Protein AF-A0A564ZDD6-F1 (afdb_monomer_lite)

Secondary structure (DSSP, 8-state):
----------HHHHHHHHTT----TTS-HHHHHHHHHHHHHTS--TTS-HHHHHHHHHHHH--SGGGHHHHHHHHHHHH-

Structure (mmCIF, N/CA/C/O backbone):
data_AF-A0A564ZDD6-F1
#
_entry.id   AF-A0A564ZDD6-F1
#
loop_
_atom_site.group_PDB
_atom_site.id
_atom_site.type_symbol
_atom_site.label_atom_id
_atom_site.label_alt_id
_atom_site.label_comp_id
_atom_site.label_asym_id
_atom_site.label_entity_id
_atom_site.label_seq_id
_atom_site.pdbx_PDB_ins_code
_atom_site.Cartn_x
_atom_site.Cartn_y
_atom_site.Cartn_z
_atom_site.occupancy
_atom_site.B_iso_or_equiv
_atom_site.auth_seq_id
_atom_site.auth_comp_id
_atom_site.auth_asym_id
_atom_site.auth_atom_id
_atom_site.pdbx_PDB_model_num
ATOM 1 N N . MET A 1 1 ? -10.163 -33.176 10.628 1.00 44.53 1 MET A N 1
ATOM 2 C CA . MET A 1 1 ? -9.416 -32.270 11.516 1.00 44.53 1 MET A CA 1
ATOM 3 C C . MET A 1 1 ? -8.374 -31.608 10.649 1.00 44.53 1 MET A C 1
ATOM 5 O O . MET A 1 1 ? -7.383 -32.247 10.350 1.00 44.53 1 MET A O 1
ATOM 9 N N . GLU A 1 2 ? -8.668 -30.411 10.156 1.00 38.16 2 GLU A N 1
ATOM 10 C CA . GLU A 1 2 ? -7.682 -29.508 9.554 1.00 38.16 2 GLU A CA 1
ATOM 11 C C . GLU A 1 2 ? -8.329 -28.126 9.512 1.00 38.16 2 GLU A C 1
ATOM 13 O O . GLU A 1 2 ? -9.003 -27.723 8.569 1.00 38.16 2 GLU A O 1
ATOM 18 N N . GLU A 1 3 ? -8.228 -27.453 10.650 1.00 37.69 3 GLU A N 1
ATOM 19 C CA . GLU A 1 3 ? -8.593 -26.058 10.804 1.00 37.69 3 GLU A CA 1
ATOM 20 C C . GLU A 1 3 ? -7.382 -25.237 10.352 1.00 37.69 3 GLU A C 1
ATOM 22 O O . GLU A 1 3 ? -6.504 -24.898 11.141 1.00 37.69 3 GLU A O 1
ATOM 27 N N . VAL A 1 4 ? -7.302 -24.934 9.055 1.00 45.12 4 VAL A N 1
ATOM 28 C CA . VAL A 1 4 ? -6.340 -23.949 8.526 1.00 45.12 4 VAL A CA 1
ATOM 29 C C . VAL A 1 4 ? -6.934 -22.544 8.703 1.00 45.12 4 VAL A C 1
ATOM 31 O O . VAL A 1 4 ? -7.069 -21.764 7.769 1.00 45.12 4 VAL A O 1
ATOM 34 N N . CYS A 1 5 ? -7.351 -22.237 9.931 1.00 46.34 5 CYS A N 1
ATOM 35 C CA . CYS A 1 5 ? -7.820 -20.921 10.366 1.00 46.34 5 CYS A CA 1
ATOM 36 C C . CYS A 1 5 ? -7.070 -20.559 11.655 1.00 46.34 5 CYS A C 1
ATOM 38 O O . CYS A 1 5 ? -7.639 -20.392 12.727 1.00 46.34 5 CYS A O 1
ATOM 40 N N . GLY A 1 6 ? -5.740 -20.574 11.569 1.00 40.19 6 GLY A N 1
ATOM 41 C CA . GLY A 1 6 ? -4.853 -20.608 12.729 1.00 40.19 6 GLY A CA 1
ATOM 42 C C . GLY A 1 6 ? -3.858 -19.460 12.798 1.00 40.19 6 GLY A C 1
ATOM 43 O O . GLY A 1 6 ? -2.740 -19.678 13.248 1.00 40.19 6 GLY A O 1
ATOM 44 N N . GLN A 1 7 ? -4.211 -18.251 12.363 1.00 49.34 7 GLN A N 1
ATOM 45 C CA . GLN A 1 7 ? -3.480 -17.056 12.784 1.00 49.34 7 GLN A CA 1
ATOM 46 C C . GLN A 1 7 ? -4.488 -15.965 13.134 1.00 49.34 7 GLN A C 1
ATOM 48 O O . GLN A 1 7 ? -4.969 -15.240 12.269 1.00 49.34 7 GLN A O 1
ATOM 53 N N . ASN A 1 8 ? -4.792 -15.838 14.428 1.00 50.97 8 ASN A N 1
ATOM 54 C CA . ASN A 1 8 ? -5.393 -14.634 14.997 1.00 50.97 8 ASN A CA 1
ATOM 55 C C . ASN A 1 8 ? -4.405 -13.471 14.809 1.00 50.97 8 ASN A C 1
ATOM 57 O O . ASN A 1 8 ? -3.685 -13.087 15.733 1.00 50.97 8 ASN A O 1
ATOM 61 N N . PHE A 1 9 ? -4.301 -12.940 13.592 1.00 63.06 9 PHE A N 1
ATOM 62 C CA . PHE A 1 9 ? -3.581 -11.706 13.347 1.00 63.06 9 PHE A CA 1
ATOM 63 C C . PHE A 1 9 ? -4.345 -10.607 14.072 1.00 63.06 9 PHE A C 1
ATOM 65 O O . PHE A 1 9 ? -5.487 -10.302 13.735 1.00 63.06 9 PHE A O 1
ATOM 72 N N . SER A 1 10 ? -3.726 -10.014 15.093 1.00 83.44 10 SER A N 1
ATOM 73 C CA . SER A 1 10 ? -4.258 -8.780 15.658 1.00 83.44 10 SER A CA 1
ATOM 74 C C . SER A 1 10 ? -4.446 -7.764 14.529 1.00 83.44 10 SER A C 1
ATOM 76 O O . SER A 1 10 ? -3.687 -7.760 13.556 1.00 83.44 10 SER A O 1
ATOM 78 N N . LEU A 1 11 ? -5.432 -6.876 14.658 1.00 83.06 11 LEU A N 1
ATOM 79 C CA . LEU A 1 11 ? -5.681 -5.837 13.654 1.00 83.06 11 LEU A CA 1
ATOM 80 C C . LEU A 1 11 ? -4.416 -5.011 13.361 1.00 83.06 11 LEU A C 1
ATOM 82 O O . LEU A 1 11 ? -4.161 -4.618 12.227 1.00 83.06 11 LEU A O 1
ATOM 86 N N . PHE A 1 12 ? -3.586 -4.817 14.388 1.00 84.56 12 PHE A N 1
ATOM 87 C CA . PHE A 1 12 ? -2.254 -4.243 14.257 1.00 84.56 12 PHE A CA 1
ATOM 88 C C . PHE A 1 12 ? -1.346 -5.061 13.331 1.00 84.56 12 PHE A C 1
ATOM 90 O O . PHE A 1 12 ? -0.751 -4.493 12.424 1.00 84.56 12 PHE A O 1
ATOM 97 N N . ASN A 1 13 ? -1.243 -6.378 13.526 1.00 86.62 13 ASN A N 1
ATOM 98 C CA . ASN A 1 13 ? -0.374 -7.234 12.718 1.00 86.62 13 ASN A CA 1
ATOM 99 C C . ASN A 1 13 ? -0.853 -7.312 11.257 1.00 86.62 13 ASN A C 1
ATOM 101 O O . ASN A 1 13 ? -0.037 -7.276 10.342 1.00 86.62 13 ASN A O 1
ATOM 105 N N . ALA A 1 14 ? -2.171 -7.339 11.030 1.00 85.69 14 ALA A N 1
ATOM 106 C CA . ALA A 1 14 ? -2.745 -7.285 9.685 1.00 85.69 14 ALA A CA 1
ATOM 107 C C . ALA A 1 14 ? -2.376 -5.973 8.963 1.00 85.69 14 ALA A C 1
ATOM 109 O O . ALA A 1 14 ? -1.850 -6.001 7.850 1.00 85.69 14 ALA A O 1
ATOM 110 N N . ARG A 1 15 ? -2.540 -4.826 9.637 1.00 87.94 15 ARG A N 1
ATOM 111 C CA . ARG A 1 15 ? -2.124 -3.512 9.115 1.00 87.94 15 ARG A CA 1
ATOM 112 C C . ARG A 1 15 ? -0.614 -3.442 8.889 1.00 87.94 15 ARG A C 1
ATOM 114 O O . ARG A 1 15 ? -0.169 -3.040 7.823 1.00 87.94 15 ARG A O 1
ATOM 121 N N . PHE A 1 16 ? 0.184 -3.881 9.859 1.00 87.94 16 PHE A N 1
ATOM 122 C CA . PHE A 1 16 ? 1.641 -3.873 9.750 1.00 87.94 16 PHE A CA 1
ATOM 123 C C . PHE A 1 16 ? 2.138 -4.729 8.580 1.00 87.94 16 PHE A C 1
ATOM 125 O O . PHE A 1 16 ? 3.083 -4.347 7.896 1.00 87.94 16 PHE A O 1
ATOM 132 N N . ASN A 1 17 ? 1.489 -5.861 8.303 1.00 88.62 17 ASN A N 1
ATOM 133 C CA . ASN A 1 17 ? 1.839 -6.691 7.154 1.00 88.62 17 ASN A CA 1
ATOM 134 C C . ASN A 1 17 ? 1.528 -6.019 5.810 1.00 88.62 17 ASN A C 1
ATOM 136 O O . ASN A 1 17 ? 2.272 -6.247 4.862 1.00 88.62 17 ASN A O 1
ATOM 140 N N . CYS A 1 18 ? 0.522 -5.144 5.725 1.00 89.81 18 CYS A N 1
ATOM 141 C CA . CYS A 1 18 ? 0.260 -4.376 4.502 1.00 89.81 18 CYS A CA 1
ATOM 142 C C . CYS A 1 18 ? 1.408 -3.415 4.163 1.00 89.81 18 CYS A C 1
ATOM 144 O O . CYS A 1 18 ? 1.708 -3.206 2.994 1.00 89.81 18 CYS A O 1
ATOM 146 N N . LEU A 1 19 ? 2.112 -2.900 5.176 1.00 90.62 19 LEU A N 1
ATOM 147 C CA . LEU A 1 19 ? 3.285 -2.033 4.996 1.00 90.62 19 LEU A CA 1
ATOM 148 C C . LEU A 1 19 ? 4.520 -2.772 4.462 1.00 90.62 19 LEU A C 1
ATOM 150 O O . LEU A 1 19 ? 5.526 -2.148 4.135 1.00 90.62 19 LEU A O 1
ATOM 154 N N . LYS A 1 20 ? 4.472 -4.108 4.407 1.00 89.88 20 LYS A N 1
ATOM 155 C CA . LYS A 1 20 ? 5.519 -4.937 3.798 1.00 89.88 20 LYS A CA 1
ATOM 156 C C . LYS A 1 20 ? 5.271 -5.188 2.312 1.00 89.88 20 LYS A C 1
ATOM 158 O O . LYS A 1 20 ? 6.087 -5.860 1.686 1.00 89.88 20 LYS A O 1
ATOM 163 N N . LEU A 1 21 ? 4.158 -4.704 1.756 1.00 88.94 21 LEU A N 1
ATOM 164 C CA . LEU A 1 21 ? 3.911 -4.764 0.322 1.00 88.94 21 LEU A CA 1
ATOM 165 C C . LEU A 1 21 ? 4.919 -3.850 -0.383 1.00 88.94 21 LEU A C 1
ATOM 167 O O . LEU A 1 21 ? 4.955 -2.655 -0.112 1.00 88.94 21 LEU A O 1
ATOM 171 N N . VAL A 1 22 ? 5.731 -4.409 -1.277 1.00 88.81 22 VAL A N 1
ATOM 172 C CA . VAL A 1 22 ? 6.756 -3.681 -2.039 1.00 88.81 22 VAL A CA 1
ATOM 173 C C . VAL A 1 22 ? 6.503 -3.892 -3.525 1.00 88.81 22 VAL A C 1
ATOM 175 O O . VAL A 1 22 ? 6.185 -5.007 -3.941 1.00 88.81 22 VAL A O 1
ATOM 178 N N . ILE A 1 23 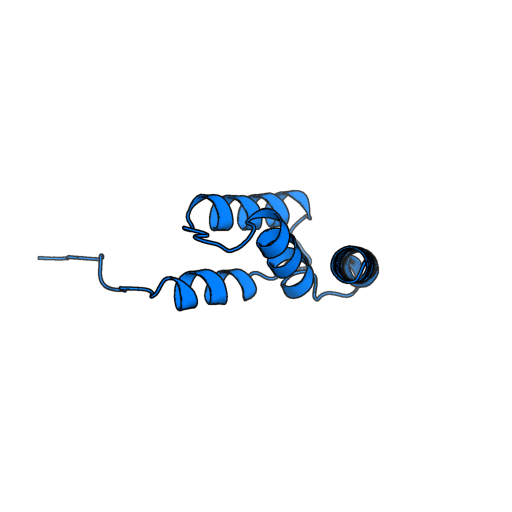? 6.630 -2.826 -4.318 1.00 88.25 23 ILE A N 1
ATOM 179 C CA . ILE A 1 23 ? 6.564 -2.926 -5.777 1.00 88.25 23 ILE A CA 1
ATOM 180 C C . ILE A 1 23 ? 7.878 -3.516 -6.303 1.00 88.25 23 ILE A C 1
ATOM 182 O O . ILE A 1 23 ? 8.968 -3.033 -5.985 1.00 88.25 23 ILE A O 1
ATOM 186 N N . TRP A 1 24 ? 7.777 -4.584 -7.088 1.00 82.94 24 TRP A N 1
ATOM 187 C CA . TRP A 1 24 ? 8.925 -5.201 -7.750 1.00 82.94 24 TRP A CA 1
ATOM 188 C C . TRP A 1 24 ? 9.176 -4.535 -9.108 1.00 82.94 24 TRP A C 1
ATOM 190 O O . TRP A 1 24 ? 8.290 -3.889 -9.660 1.00 82.94 24 TRP A O 1
ATOM 200 N N . LEU A 1 25 ? 10.395 -4.660 -9.642 1.00 74.69 25 LEU A N 1
ATOM 201 C CA . LEU A 1 25 ? 10.811 -3.983 -10.883 1.00 74.69 25 LEU A CA 1
ATOM 202 C C . LEU A 1 25 ? 9.993 -4.393 -12.122 1.00 74.69 25 LEU A C 1
ATOM 204 O O . LEU A 1 25 ? 9.957 -3.646 -13.095 1.00 74.69 25 LEU A O 1
ATOM 208 N N . ASP A 1 26 ? 9.380 -5.572 -12.093 1.00 81.81 26 ASP A N 1
ATOM 209 C CA . ASP A 1 26 ? 8.566 -6.168 -13.153 1.00 81.81 26 ASP A CA 1
ATOM 210 C C . ASP A 1 26 ? 7.053 -5.990 -12.947 1.00 81.81 26 ASP A C 1
ATOM 212 O O . ASP A 1 26 ? 6.276 -6.331 -13.836 1.00 81.81 26 ASP A O 1
ATOM 216 N N . VAL A 1 27 ? 6.638 -5.443 -11.803 1.00 82.88 27 VAL A N 1
ATOM 217 C CA . VAL A 1 27 ? 5.234 -5.185 -11.468 1.00 82.88 27 VAL A CA 1
ATOM 218 C C . VAL A 1 27 ? 4.897 -3.744 -11.826 1.00 82.88 27 VAL A C 1
ATOM 220 O O . VAL A 1 27 ? 5.604 -2.810 -11.435 1.00 82.88 27 VAL A O 1
ATOM 223 N N . ASP A 1 28 ? 3.809 -3.547 -12.567 1.00 87.81 28 ASP A N 1
ATOM 224 C CA . ASP A 1 28 ? 3.346 -2.203 -12.877 1.00 87.81 28 ASP A CA 1
ATOM 225 C C . ASP A 1 28 ? 2.630 -1.545 -11.682 1.00 87.81 28 ASP A C 1
ATOM 227 O O . ASP A 1 28 ? 2.254 -2.172 -10.687 1.00 87.81 28 ASP A O 1
ATOM 231 N N . LEU A 1 29 ? 2.463 -0.225 -11.762 1.00 88.19 29 LEU A N 1
ATOM 232 C CA . LEU A 1 29 ? 1.849 0.544 -10.684 1.00 88.19 29 LEU A CA 1
ATOM 233 C C . LEU A 1 29 ? 0.369 0.193 -10.474 1.00 88.19 29 LEU A C 1
ATOM 235 O O . LEU A 1 29 ? -0.123 0.333 -9.355 1.00 88.19 29 LEU A O 1
ATOM 239 N N . PHE A 1 30 ? -0.343 -0.231 -11.522 1.00 90.12 30 PHE A N 1
ATOM 240 C CA . PHE A 1 30 ? -1.766 -0.555 -11.442 1.00 90.12 30 PHE A CA 1
ATOM 241 C C . PHE A 1 30 ? -1.987 -1.864 -10.690 1.00 90.12 30 PHE A C 1
ATOM 243 O O . PHE A 1 30 ? -2.851 -1.912 -9.815 1.00 90.12 30 PHE A O 1
ATOM 250 N N . ASP A 1 31 ? -1.170 -2.879 -10.956 1.00 91.44 31 ASP A N 1
ATOM 251 C CA . ASP A 1 31 ? -1.192 -4.155 -10.247 1.00 91.44 31 ASP A CA 1
ATOM 252 C C . ASP A 1 31 ? -0.824 -3.967 -8.772 1.00 91.44 31 ASP A C 1
ATOM 254 O O . ASP A 1 31 ? -1.516 -4.465 -7.877 1.00 91.44 31 ASP A O 1
ATOM 258 N N . PHE A 1 32 ? 0.211 -3.169 -8.493 1.00 91.00 32 PHE A N 1
ATOM 259 C CA . PHE A 1 32 ? 0.570 -2.809 -7.122 1.00 91.00 32 PHE A CA 1
ATOM 260 C C . PHE A 1 32 ? -0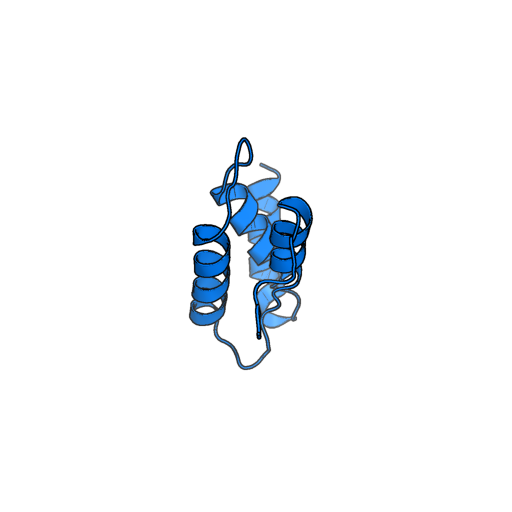.568 -2.060 -6.408 1.00 91.00 32 PHE A C 1
ATOM 262 O O . PHE A 1 32 ? -0.923 -2.401 -5.277 1.00 91.00 32 PHE A O 1
ATOM 269 N N . ALA A 1 33 ? -1.179 -1.074 -7.073 1.00 91.25 33 ALA A N 1
ATOM 270 C CA . ALA A 1 33 ? -2.308 -0.321 -6.537 1.00 91.25 33 ALA A CA 1
ATOM 271 C C . ALA A 1 33 ? -3.530 -1.212 -6.279 1.00 91.25 33 ALA A C 1
ATOM 273 O O . ALA A 1 33 ? -4.184 -1.077 -5.245 1.00 91.25 33 ALA A O 1
ATOM 274 N N . GLY A 1 34 ? -3.813 -2.148 -7.186 1.00 91.44 34 GLY A N 1
ATOM 275 C CA . GLY A 1 34 ? -4.860 -3.152 -7.029 1.00 91.44 34 GLY A CA 1
ATOM 276 C C . GLY A 1 34 ? -4.625 -4.024 -5.797 1.00 91.44 34 GLY A C 1
ATOM 277 O O . GLY A 1 34 ? -5.538 -4.196 -4.991 1.00 91.44 34 GLY A O 1
ATOM 278 N N . GLY A 1 35 ? -3.391 -4.494 -5.594 1.00 89.75 35 GLY A N 1
ATOM 279 C CA . GLY A 1 35 ? -3.003 -5.250 -4.401 1.00 89.75 35 GLY A CA 1
ATOM 280 C C . GLY A 1 35 ? -3.149 -4.448 -3.104 1.00 89.75 35 GLY A C 1
ATOM 281 O O . GLY A 1 35 ? -3.708 -4.948 -2.128 1.00 89.75 35 GLY A O 1
ATOM 282 N N . ALA A 1 36 ? -2.704 -3.188 -3.093 1.00 89.12 36 ALA A N 1
ATOM 283 C CA . ALA A 1 36 ? -2.840 -2.300 -1.938 1.00 89.12 36 ALA A CA 1
ATOM 284 C C . ALA A 1 36 ? -4.312 -2.011 -1.591 1.00 89.12 36 ALA A C 1
ATOM 286 O O . ALA A 1 36 ? -4.687 -2.052 -0.417 1.00 89.12 36 ALA A O 1
ATOM 287 N N . ASN A 1 37 ? -5.148 -1.760 -2.604 1.00 89.38 37 ASN A N 1
ATOM 288 C CA . ASN A 1 37 ? -6.584 -1.536 -2.435 1.00 89.38 37 ASN A CA 1
ATOM 289 C C . ASN A 1 37 ? -7.280 -2.789 -1.908 1.00 89.38 37 ASN A C 1
ATOM 291 O O . ASN A 1 37 ? -7.982 -2.706 -0.908 1.00 89.38 37 ASN A O 1
ATOM 295 N N . PHE A 1 38 ? -7.003 -3.953 -2.501 1.00 89.44 38 PHE A N 1
ATOM 296 C CA . PHE A 1 38 ? -7.562 -5.223 -2.046 1.00 89.44 38 PHE A CA 1
ATOM 297 C C . PHE A 1 38 ? -7.211 -5.511 -0.581 1.00 89.44 38 PHE A C 1
ATOM 299 O O . PHE A 1 38 ? -8.078 -5.879 0.207 1.00 89.44 38 PHE A O 1
ATOM 306 N N . LEU A 1 39 ? -5.953 -5.293 -0.181 1.00 87.31 39 LEU A N 1
ATOM 307 C CA . LEU A 1 39 ? -5.552 -5.432 1.219 1.00 87.31 39 LEU A CA 1
ATOM 308 C C . LEU A 1 39 ? -6.325 -4.468 2.125 1.00 87.31 39 LEU A C 1
ATOM 310 O O . LEU A 1 39 ? -6.786 -4.884 3.186 1.00 87.31 39 LEU A O 1
ATOM 314 N N . CYS A 1 40 ? -6.519 -3.216 1.710 1.00 86.81 40 CYS A N 1
ATOM 315 C CA . CYS A 1 40 ? -7.305 -2.254 2.479 1.00 86.81 40 CYS A CA 1
ATOM 316 C C . CYS A 1 40 ? -8.772 -2.670 2.609 1.00 86.81 40 CYS A C 1
ATOM 318 O O . CYS A 1 40 ? -9.285 -2.664 3.722 1.00 86.81 40 CYS A O 1
ATOM 320 N N . ASP A 1 41 ? -9.412 -3.118 1.531 1.00 87.19 41 ASP A N 1
ATOM 321 C CA . ASP A 1 41 ? -10.818 -3.547 1.539 1.00 87.19 41 ASP A CA 1
ATOM 322 C C . ASP A 1 41 ? -11.073 -4.717 2.510 1.00 87.19 41 ASP A C 1
ATOM 324 O O . ASP A 1 41 ? -12.183 -4.900 3.011 1.00 87.19 41 ASP A O 1
ATOM 328 N N . THR A 1 42 ? -10.035 -5.506 2.815 1.00 85.44 42 THR A N 1
ATOM 329 C CA . THR A 1 42 ? -10.107 -6.616 3.781 1.00 85.44 42 THR A CA 1
ATOM 330 C C . THR A 1 42 ? -9.858 -6.208 5.240 1.00 85.44 42 THR A C 1
ATOM 332 O O . THR A 1 42 ? -10.035 -7.029 6.146 1.00 85.44 42 THR A O 1
ATOM 335 N 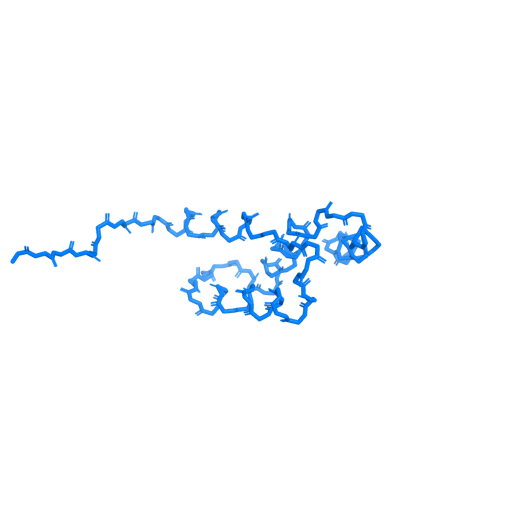N . LEU A 1 43 ? -9.454 -4.961 5.507 1.00 84.31 43 LEU A N 1
ATOM 336 C CA . LEU A 1 43 ? -9.102 -4.474 6.842 1.00 84.31 43 LEU A CA 1
ATOM 337 C C . LEU A 1 43 ? -10.233 -3.676 7.499 1.00 84.31 43 LEU A C 1
ATOM 339 O O . LEU A 1 43 ? -10.927 -2.881 6.879 1.00 84.31 43 LEU A O 1
ATOM 343 N N . ASN A 1 44 ? -10.348 -3.800 8.823 1.00 80.94 44 ASN A N 1
ATOM 344 C CA . ASN A 1 44 ? -11.128 -2.854 9.618 1.00 80.94 44 ASN A CA 1
ATOM 345 C C . ASN A 1 44 ? -10.251 -1.650 9.995 1.00 80.94 44 ASN A C 1
ATOM 347 O O . ASN A 1 44 ? -9.203 -1.809 10.628 1.00 80.94 44 ASN A O 1
ATOM 351 N N . PHE A 1 45 ? -10.678 -0.435 9.664 1.00 78.19 45 PHE A N 1
ATOM 352 C CA . PHE A 1 45 ? -9.919 0.783 9.950 1.00 78.19 45 PHE A CA 1
ATOM 353 C C . PHE A 1 45 ? -10.253 1.439 11.296 1.00 78.19 45 PHE A C 1
ATOM 355 O O . PHE A 1 45 ? -9.390 2.097 11.886 1.00 78.19 45 PHE A O 1
ATOM 362 N N . GLY A 1 46 ? -11.413 1.155 11.890 1.00 80.38 46 GLY A N 1
ATOM 363 C CA . GLY A 1 46 ? -11.835 1.795 13.137 1.00 80.38 46 GLY A CA 1
ATOM 364 C C . GLY A 1 46 ? -11.822 3.322 13.003 1.00 80.38 46 GLY A C 1
ATOM 365 O O . GLY A 1 46 ? -12.523 3.871 12.164 1.00 80.38 46 GLY A O 1
ATOM 366 N N . THR A 1 47 ? -11.011 4.006 13.814 1.00 77.00 47 THR A N 1
ATOM 367 C CA . THR A 1 47 ? -10.821 5.468 13.750 1.00 77.00 47 THR A CA 1
ATOM 368 C C . THR A 1 47 ? -9.745 5.920 12.759 1.00 77.00 47 THR A C 1
ATOM 370 O O . THR A 1 47 ? -9.562 7.120 12.567 1.00 77.00 47 THR A O 1
ATOM 373 N N . LEU A 1 48 ? -8.996 4.990 12.159 1.00 77.62 48 LEU A N 1
ATOM 374 C CA . LEU A 1 48 ? -7.973 5.312 11.169 1.00 77.62 48 LEU A CA 1
ATOM 375 C C . LEU A 1 48 ? -8.654 5.706 9.853 1.00 77.62 48 LEU A C 1
ATOM 377 O O . LEU A 1 48 ? -9.568 5.019 9.407 1.00 77.62 48 LEU A O 1
ATOM 381 N N . ALA A 1 49 ? -8.198 6.774 9.204 1.00 84.06 49 ALA A N 1
ATOM 382 C CA . ALA A 1 49 ? -8.671 7.100 7.865 1.00 84.06 49 ALA A CA 1
ATOM 383 C C . ALA A 1 49 ? -8.060 6.117 6.851 1.00 84.06 49 ALA A C 1
ATOM 385 O O . ALA A 1 49 ? -6.845 6.094 6.658 1.00 84.06 49 ALA A O 1
ATOM 386 N N . GLU A 1 50 ? -8.901 5.305 6.211 1.00 86.88 50 GLU A N 1
ATOM 387 C CA . GLU A 1 50 ? -8.508 4.318 5.192 1.00 86.88 50 GLU A CA 1
ATOM 388 C C . GLU A 1 50 ? -7.664 4.940 4.072 1.00 86.88 50 GLU A C 1
ATOM 390 O O . GLU A 1 50 ? -6.638 4.391 3.678 1.00 86.88 50 GLU A O 1
ATOM 395 N N . GLU A 1 51 ? -8.054 6.126 3.602 1.00 86.12 51 GLU A N 1
ATOM 396 C CA . GLU A 1 51 ? -7.323 6.864 2.572 1.00 86.12 51 GLU A CA 1
ATOM 397 C C . GLU A 1 51 ? -5.899 7.225 3.015 1.00 86.12 51 GLU A C 1
ATOM 399 O O . GLU A 1 51 ? -4.941 6.998 2.279 1.00 86.12 51 GLU A O 1
ATOM 404 N N . GLN A 1 52 ? -5.742 7.689 4.256 1.00 86.81 52 GLN A N 1
ATOM 405 C CA . GLN A 1 52 ? -4.429 7.994 4.823 1.00 86.81 52 GLN A CA 1
ATOM 406 C C . GLN A 1 52 ? -3.577 6.732 4.949 1.00 86.81 52 GLN A C 1
ATOM 408 O O . GLN A 1 52 ? -2.385 6.749 4.652 1.00 86.81 52 GLN A O 1
ATOM 413 N N . PHE A 1 53 ? -4.186 5.606 5.324 1.00 90.12 53 PHE A N 1
ATOM 414 C CA . PHE A 1 53 ? -3.470 4.337 5.395 1.00 90.12 53 PHE A CA 1
ATOM 415 C C . PHE A 1 53 ? -3.024 3.828 4.019 1.00 90.12 53 PHE A C 1
ATOM 417 O O . PHE A 1 53 ? -1.908 3.319 3.901 1.00 90.12 53 PHE A O 1
ATOM 424 N N . ARG A 1 54 ? -3.840 4.018 2.971 1.00 90.56 54 ARG A N 1
ATOM 425 C CA . ARG A 1 54 ? -3.429 3.741 1.588 1.00 90.56 54 ARG A CA 1
ATOM 426 C C . ARG A 1 54 ? -2.173 4.526 1.230 1.00 90.56 54 ARG A C 1
ATOM 428 O O . ARG A 1 54 ? -1.205 3.907 0.798 1.00 90.56 54 ARG A O 1
ATOM 435 N N . TYR A 1 55 ? -2.127 5.836 1.483 1.00 91.50 55 TYR A N 1
ATOM 436 C CA . TYR A 1 55 ? -0.918 6.624 1.211 1.00 91.50 55 TYR A CA 1
ATOM 437 C C . TYR A 1 55 ? 0.323 6.054 1.915 1.00 91.50 55 TYR A C 1
ATOM 439 O O . TYR A 1 55 ? 1.375 5.929 1.287 1.00 91.50 55 TYR A O 1
ATOM 447 N N . VAL A 1 56 ? 0.193 5.593 3.164 1.00 92.25 56 VAL A N 1
ATOM 448 C CA . VAL A 1 56 ? 1.295 4.940 3.893 1.00 92.25 56 VAL A CA 1
ATOM 449 C C . VAL A 1 56 ? 1.736 3.626 3.229 1.00 92.25 56 VAL A C 1
ATOM 451 O O . VAL A 1 56 ? 2.940 3.376 3.130 1.00 92.25 56 VAL A O 1
ATOM 454 N N . ILE A 1 57 ? 0.813 2.794 2.732 1.00 92.94 57 ILE A N 1
ATOM 455 C CA . ILE A 1 57 ? 1.160 1.572 1.978 1.00 92.94 57 ILE A CA 1
ATOM 456 C C . ILE A 1 57 ? 1.938 1.928 0.707 1.00 92.94 57 ILE A C 1
ATOM 458 O O . ILE A 1 57 ? 2.995 1.356 0.454 1.00 92.94 57 ILE A O 1
ATOM 462 N N . PHE A 1 58 ? 1.475 2.910 -0.069 1.00 92.81 58 PHE A N 1
ATOM 463 C CA . PHE A 1 58 ? 2.185 3.325 -1.280 1.00 92.81 58 PHE A CA 1
ATOM 464 C C . PHE A 1 58 ? 3.575 3.887 -0.954 1.00 92.81 58 PHE A C 1
ATOM 466 O O . PHE A 1 58 ? 4.567 3.464 -1.541 1.00 92.81 58 PHE A O 1
ATOM 473 N N . ILE A 1 59 ? 3.696 4.781 0.029 1.00 93.69 59 ILE A N 1
ATOM 474 C CA . ILE A 1 59 ? 4.994 5.354 0.419 1.00 93.69 59 ILE A CA 1
ATOM 475 C C . ILE A 1 59 ? 5.958 4.274 0.925 1.00 93.69 59 ILE A C 1
ATOM 477 O O . ILE A 1 59 ? 7.157 4.346 0.646 1.00 93.69 59 ILE A O 1
ATOM 481 N N . SER A 1 60 ? 5.458 3.285 1.672 1.00 93.19 60 SER A N 1
ATOM 482 C CA . SER A 1 60 ? 6.279 2.180 2.179 1.00 93.19 60 SER A CA 1
ATOM 483 C C . SER A 1 60 ? 6.664 1.172 1.096 1.00 93.19 60 SER A C 1
ATOM 485 O O . SER A 1 60 ? 7.770 0.637 1.167 1.00 93.19 60 SER A O 1
ATOM 487 N N . GLY A 1 61 ? 5.820 0.956 0.085 1.00 92.69 61 GLY A N 1
ATOM 488 C CA . GLY A 1 61 ? 6.059 -0.029 -0.968 1.00 92.69 61 GLY A CA 1
ATOM 489 C C . GLY A 1 61 ? 6.826 0.473 -2.190 1.00 92.69 61 GLY A C 1
ATOM 490 O O . GLY A 1 61 ? 7.503 -0.322 -2.840 1.00 92.69 61 GLY A O 1
ATOM 491 N N . LEU A 1 62 ? 6.794 1.776 -2.488 1.00 93.06 62 LEU A N 1
ATOM 492 C CA . LEU A 1 62 ? 7.503 2.399 -3.619 1.00 93.06 62 LEU A CA 1
ATOM 493 C C . LEU A 1 62 ? 9.000 2.631 -3.315 1.00 93.06 62 LEU A C 1
ATOM 495 O O . LEU A 1 62 ? 9.480 3.765 -3.266 1.00 93.06 62 LEU A O 1
ATOM 499 N N . GLN A 1 63 ? 9.750 1.558 -3.055 1.00 88.12 63 GLN A N 1
ATOM 500 C CA . GLN A 1 63 ? 11.138 1.644 -2.572 1.00 88.12 63 GLN A CA 1
ATOM 501 C C . GLN A 1 63 ? 12.200 1.705 -3.677 1.00 88.12 63 GLN A C 1
ATOM 503 O O . GLN A 1 63 ? 13.316 2.148 -3.412 1.00 88.12 63 GLN A O 1
ATOM 508 N N . THR A 1 64 ? 11.893 1.259 -4.896 1.00 87.44 64 THR A N 1
ATOM 509 C CA . THR A 1 64 ? 12.874 1.200 -5.991 1.00 87.44 64 THR A CA 1
ATOM 510 C C . THR A 1 64 ? 13.040 2.550 -6.694 1.00 87.44 64 THR A C 1
ATOM 512 O O . THR A 1 64 ? 12.079 3.312 -6.805 1.00 87.44 64 THR A O 1
ATOM 515 N N . GLU A 1 65 ? 14.227 2.796 -7.261 1.00 88.44 65 GLU A N 1
ATOM 516 C CA . GLU A 1 65 ? 14.607 4.045 -7.951 1.00 88.44 65 GLU A CA 1
ATOM 517 C C . GLU A 1 65 ? 13.534 4.645 -8.887 1.00 88.44 65 GLU A C 1
ATOM 519 O O . GLU A 1 65 ? 13.259 5.840 -8.762 1.00 88.44 65 GLU A O 1
ATOM 524 N N . PRO A 1 66 ? 12.849 3.874 -9.763 1.00 89.88 66 PRO A N 1
ATOM 525 C CA . PRO A 1 66 ? 11.853 4.438 -10.681 1.00 89.88 66 PRO A CA 1
ATOM 526 C C . PRO A 1 66 ? 10.675 5.138 -9.990 1.00 89.88 66 PRO A C 1
ATOM 528 O O . PRO A 1 66 ? 10.054 6.026 -10.571 1.00 89.88 66 PRO A O 1
ATOM 531 N N . TRP A 1 67 ? 10.369 4.758 -8.748 1.00 91.00 67 TRP A N 1
ATOM 532 C CA . TRP A 1 67 ? 9.196 5.234 -8.017 1.00 91.00 67 TRP A CA 1
ATOM 533 C C . TRP A 1 67 ? 9.518 6.292 -6.960 1.00 91.00 67 TRP A C 1
ATOM 535 O O . TRP A 1 67 ? 8.596 6.836 -6.349 1.00 91.00 67 TRP A O 1
ATOM 545 N N . LEU A 1 68 ? 10.798 6.633 -6.764 1.00 91.50 68 LEU A N 1
ATOM 546 C CA . LEU A 1 68 ? 11.221 7.662 -5.809 1.00 91.50 68 LEU A CA 1
ATOM 547 C C . LEU A 1 68 ? 10.508 9.011 -6.008 1.00 91.50 68 LEU A C 1
ATOM 549 O O . LEU A 1 68 ? 10.051 9.570 -5.007 1.00 91.50 68 LEU A O 1
ATOM 553 N N . PRO A 1 69 ? 10.336 9.539 -7.242 1.00 93.94 69 PRO A N 1
ATOM 554 C CA . PRO A 1 69 ? 9.631 10.806 -7.433 1.00 93.94 69 PRO A CA 1
ATOM 555 C C . PRO A 1 69 ? 8.175 10.745 -6.958 1.00 93.94 69 PRO A C 1
ATOM 557 O O . PRO A 1 69 ? 7.712 11.656 -6.275 1.00 93.94 69 PRO A O 1
ATOM 560 N N . LEU A 1 70 ? 7.471 9.649 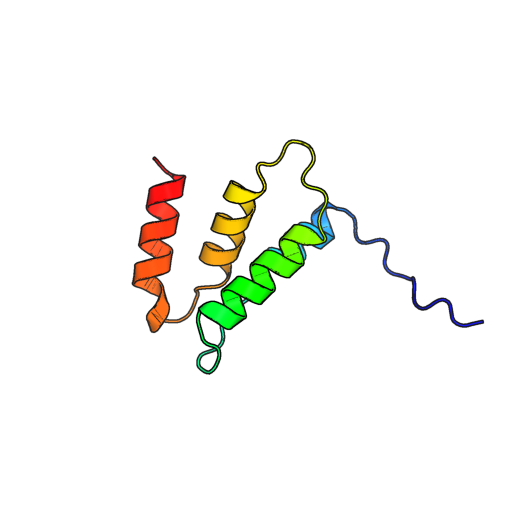-7.265 1.00 92.00 70 LEU A N 1
ATOM 561 C CA . LEU A 1 70 ? 6.088 9.442 -6.836 1.00 92.00 70 LEU A CA 1
ATOM 562 C C . LEU A 1 70 ? 6.000 9.311 -5.311 1.00 92.00 70 LEU A C 1
ATOM 564 O O . LEU A 1 70 ? 5.164 9.963 -4.690 1.00 92.00 70 LEU A O 1
ATOM 568 N N . ARG A 1 71 ? 6.901 8.535 -4.697 1.00 93.81 71 ARG A N 1
ATOM 569 C CA . ARG A 1 71 ? 6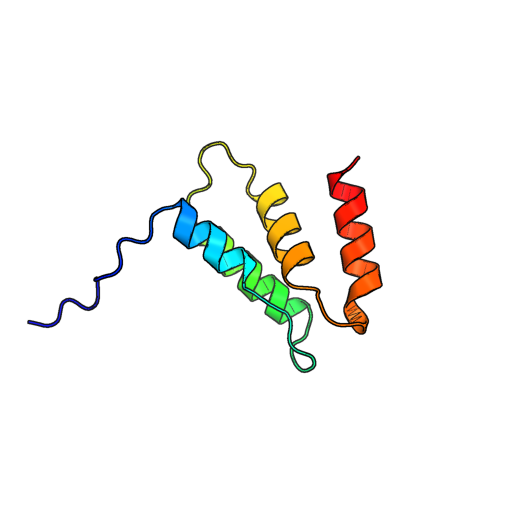.987 8.388 -3.238 1.00 93.81 71 ARG A CA 1
ATOM 570 C C . ARG A 1 71 ? 7.183 9.733 -2.534 1.00 93.81 71 ARG A C 1
ATOM 572 O O . ARG A 1 71 ? 6.522 9.986 -1.532 1.00 93.81 71 ARG A O 1
ATOM 579 N N . ILE A 1 72 ? 8.060 10.597 -3.052 1.00 94.12 72 ILE A N 1
ATOM 580 C CA . ILE A 1 72 ? 8.295 11.939 -2.493 1.00 94.12 72 ILE A CA 1
ATOM 581 C C . ILE A 1 72 ? 7.046 12.817 -2.629 1.00 94.12 72 ILE A C 1
ATOM 583 O O . ILE A 1 72 ? 6.697 13.516 -1.681 1.00 94.12 72 ILE A O 1
ATOM 587 N N . SER A 1 73 ? 6.361 12.783 -3.776 1.00 93.38 73 SER A N 1
ATOM 588 C CA . SER A 1 73 ? 5.113 13.534 -3.963 1.00 93.38 73 SER A CA 1
ATOM 589 C C . SER A 1 73 ? 4.020 13.095 -2.989 1.00 93.38 73 SER A C 1
ATOM 591 O O . SER A 1 73 ? 3.355 13.944 -2.404 1.00 93.38 73 SER A O 1
ATOM 593 N N . LEU A 1 74 ? 3.869 11.786 -2.771 1.00 92.25 74 LEU A N 1
ATOM 594 C CA . LEU A 1 74 ? 2.917 11.249 -1.796 1.00 92.25 74 LEU A CA 1
ATOM 595 C C . LEU A 1 74 ? 3.276 11.645 -0.360 1.00 92.25 74 LEU A C 1
ATOM 597 O O . LEU A 1 74 ? 2.385 11.974 0.413 1.00 92.25 74 LEU A O 1
ATOM 601 N N . LEU A 1 75 ? 4.566 11.652 -0.010 1.00 91.81 75 LEU A N 1
ATOM 602 C CA . LEU A 1 75 ? 5.010 12.072 1.319 1.00 91.81 75 LEU A CA 1
ATOM 603 C C . LEU A 1 75 ? 4.655 13.538 1.595 1.00 91.81 75 LEU A C 1
ATOM 605 O O . LEU A 1 75 ? 4.121 13.841 2.653 1.00 91.81 75 LEU A O 1
ATOM 609 N N . LYS A 1 76 ? 4.874 14.426 0.619 1.00 92.50 76 LYS A N 1
ATOM 610 C CA . LYS A 1 76 ? 4.508 15.846 0.741 1.00 92.50 76 LYS A CA 1
ATOM 611 C C . LYS A 1 76 ? 3.006 16.043 0.940 1.00 92.50 76 LYS A C 1
ATOM 613 O O . LYS A 1 76 ? 2.618 16.811 1.804 1.00 92.50 76 LYS A O 1
ATOM 618 N N . LEU A 1 77 ? 2.177 15.301 0.201 1.00 89.19 77 LEU A N 1
ATOM 619 C CA . LEU A 1 77 ? 0.716 15.351 0.343 1.00 89.19 77 LEU A CA 1
ATOM 620 C C . LEU A 1 77 ? 0.218 14.921 1.732 1.00 89.19 77 LEU A C 1
ATOM 622 O O . LEU A 1 77 ? -0.880 15.298 2.114 1.00 89.19 77 LEU A O 1
ATOM 626 N N . MET A 1 78 ? 0.987 14.108 2.463 1.00 85.19 78 MET A N 1
ATOM 627 C CA . MET A 1 78 ? 0.644 13.694 3.828 1.00 85.19 78 MET A CA 1
ATOM 628 C C . MET A 1 78 ? 1.133 14.670 4.907 1.00 85.19 78 MET A C 1
ATOM 630 O O . MET A 1 78 ? 0.679 14.585 6.048 1.00 85.19 78 MET A O 1
ATOM 634 N N . GLU A 1 79 ? 2.100 15.529 4.580 1.00 83.19 79 GLU A N 1
ATOM 635 C CA . GLU A 1 79 ? 2.680 16.515 5.501 1.00 83.19 79 GLU A CA 1
ATOM 636 C C . GLU A 1 79 ? 1.981 17.887 5.428 1.00 83.19 79 GLU A C 1
ATOM 638 O O . GLU A 1 79 ? 2.170 18.704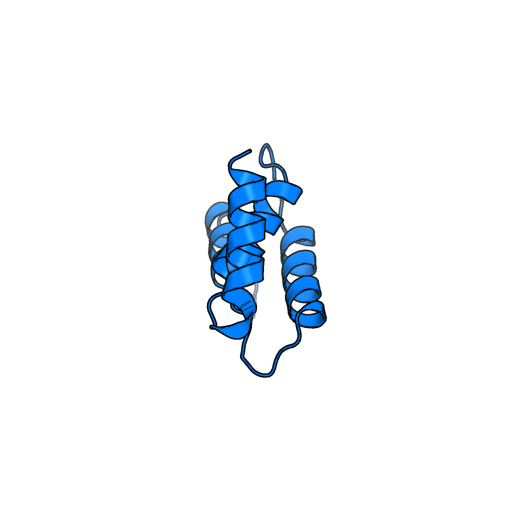 6.332 1.00 83.19 79 GLU A O 1
ATOM 643 N N . GLU A 1 80 ? 1.186 18.129 4.379 1.00 66.94 80 GLU A N 1
ATOM 644 C CA . GLU A 1 80 ? 0.344 19.321 4.160 1.00 66.94 80 GLU A CA 1
ATOM 645 C C . GLU A 1 80 ? -1.057 19.182 4.783 1.00 66.94 80 GLU A C 1
ATOM 647 O O . GLU A 1 80 ? -1.534 20.191 5.358 1.00 66.94 80 GLU A O 1
#

Radius of gyration: 14.37 Å; chains: 1; bounding box: 26×52×29 Å

Foldseek 3Di:
DDPPVPDPQDLVNLLVVLLVAADDPPHDPVNSLVVSVVSLVPHDQPPHDSVLSSLSSLLSHQPDPVCVVVSVVSVVVNVD

pLDDT: mean 83.09, std 14.19, range [37.69, 94.12]

Organism: Hymenolepis diminuta (NCBI:txid6216)

Sequence (80 aa):
MEEVCGQNFSLFNARFNCLKLVIWLDVDLFDFAGGANFLCDTLNFGTLAEEQFRYVIFISGLQTEPWLPLRISLLKLMEE